Protein AF-A0A2V6RQJ4-F1 (afdb_monomer_lite)

pLDDT: mean 71.35, std 19.62, range [35.12, 98.25]

Secondary structure (DSSP, 8-state):
-HHHHHHHHHHHHHHHTSPPP---------------------PPP--------------PPP--PPPPP--PPPPPPPPPPPPPPPP----EEE-SSEEEEEE--SSSS--EEEEEEPPPPPPPPPPPPPP-

Sequence (132 aa):
MKKALAILGLLAILTALVPMAAEAGGRHHGFHRGGRVFVGVGVGVPCCGFYPWPYYYPYYYPSYYPAPAVVYSSPAPAPTYTQPQAPQVEREVVFAEGRYILQGDGVSTPYKWVWVPNPPAPPSGPPPSAPR

Structure (mmCIF, N/CA/C/O backbone):
data_AF-A0A2V6RQJ4-F1
#
_entry.id   AF-A0A2V6RQJ4-F1
#
loop_
_atom_site.group_PDB
_atom_site.id
_atom_site.type_symbol
_atom_site.label_atom_id
_atom_site.label_alt_id
_atom_site.label_comp_id
_atom_site.label_asym_id
_atom_site.label_entity_id
_atom_site.label_seq_id
_atom_site.pdbx_PDB_ins_code
_atom_site.Cartn_x
_atom_site.Cartn_y
_atom_site.Cartn_z
_atom_site.occupancy
_atom_site.B_iso_or_equiv
_atom_site.auth_seq_id
_atom_site.auth_comp_id
_atom_site.auth_asym_id
_atom_site.auth_atom_id
_atom_site.pdbx_PDB_model_num
ATOM 1 N N . MET A 1 1 ? 8.876 48.675 -6.531 1.00 59.03 1 MET A N 1
ATOM 2 C CA . MET A 1 1 ? 10.161 48.379 -7.214 1.00 59.03 1 MET A CA 1
ATOM 3 C C . MET A 1 1 ? 10.550 46.898 -7.147 1.00 59.03 1 MET A C 1
ATOM 5 O O . MET A 1 1 ? 10.686 46.292 -8.196 1.00 59.03 1 MET A O 1
ATOM 9 N N . LYS A 1 2 ? 10.633 46.266 -5.963 1.00 50.31 2 LYS A N 1
ATOM 10 C CA . LYS A 1 2 ? 11.025 44.839 -5.821 1.00 50.31 2 LYS A CA 1
ATOM 11 C C . LYS A 1 2 ? 10.140 43.843 -6.599 1.00 50.31 2 LYS A C 1
ATOM 13 O O . LYS A 1 2 ? 10.656 42.918 -7.210 1.00 50.31 2 LYS A O 1
ATOM 18 N N . LYS A 1 3 ? 8.821 44.075 -6.646 1.00 51.72 3 LYS A N 1
ATOM 19 C CA . LYS A 1 3 ? 7.872 43.228 -7.398 1.00 51.72 3 LYS A CA 1
ATOM 20 C C . LYS A 1 3 ? 8.051 43.319 -8.921 1.00 51.72 3 LYS A C 1
ATOM 22 O O . LYS A 1 3 ? 7.897 42.318 -9.603 1.00 51.72 3 LYS A O 1
ATOM 27 N N . ALA A 1 4 ? 8.425 44.490 -9.440 1.00 72.50 4 ALA A N 1
ATOM 28 C CA . ALA A 1 4 ? 8.670 44.679 -10.872 1.00 72.50 4 ALA A CA 1
ATOM 29 C C . ALA A 1 4 ? 9.952 43.960 -11.323 1.00 72.50 4 ALA A C 1
ATOM 31 O O . ALA A 1 4 ? 9.968 43.328 -12.372 1.00 72.50 4 ALA A O 1
ATOM 32 N N . LEU A 1 5 ? 10.995 43.984 -10.485 1.00 73.06 5 LEU A N 1
ATOM 33 C CA . LEU A 1 5 ? 12.236 43.247 -10.735 1.00 73.06 5 LEU A CA 1
ATOM 34 C C . LEU A 1 5 ? 12.024 41.727 -10.699 1.00 73.06 5 LEU A C 1
ATOM 36 O O . LEU A 1 5 ? 12.587 41.018 -11.525 1.00 73.06 5 LEU A O 1
ATOM 40 N N . ALA A 1 6 ? 11.171 41.233 -9.796 1.00 75.06 6 ALA A N 1
ATOM 41 C CA . ALA A 1 6 ? 10.821 39.814 -9.744 1.00 75.06 6 ALA A CA 1
ATOM 42 C C . ALA A 1 6 ? 10.069 39.351 -11.005 1.00 75.06 6 ALA A C 1
ATOM 44 O O . ALA A 1 6 ? 10.360 38.284 -11.536 1.00 75.06 6 ALA A O 1
ATOM 45 N N . ILE A 1 7 ? 9.145 40.171 -11.516 1.00 79.81 7 ILE A N 1
ATOM 46 C CA . ILE A 1 7 ? 8.389 39.866 -12.740 1.00 79.81 7 ILE A CA 1
ATOM 47 C C . ILE A 1 7 ? 9.307 39.873 -13.969 1.00 79.81 7 ILE A C 1
ATOM 49 O O . ILE A 1 7 ? 9.228 38.967 -14.795 1.00 79.81 7 ILE A O 1
ATOM 53 N N . LEU A 1 8 ? 10.215 40.848 -14.070 1.00 77.38 8 LEU A N 1
ATOM 54 C CA . LEU A 1 8 ? 11.191 40.900 -15.161 1.00 77.38 8 LEU A CA 1
ATOM 55 C C . LEU A 1 8 ? 12.166 39.717 -15.121 1.00 77.38 8 LEU A C 1
ATOM 57 O O . LEU A 1 8 ? 12.455 39.134 -16.163 1.00 77.38 8 LEU A O 1
ATOM 61 N N . GLY A 1 9 ? 12.619 39.319 -13.929 1.00 78.31 9 GLY A N 1
ATOM 62 C CA . GLY A 1 9 ? 13.454 38.128 -13.764 1.00 78.31 9 GLY A CA 1
ATOM 63 C C . GLY A 1 9 ? 12.735 36.848 -14.191 1.00 78.31 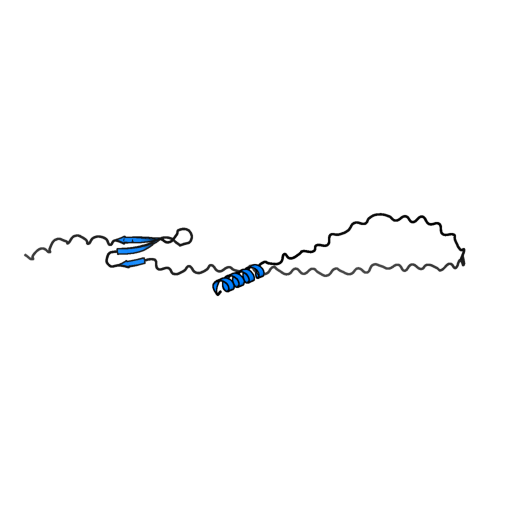9 GLY A C 1
ATOM 64 O O . GLY A 1 9 ? 13.310 36.024 -14.897 1.00 78.31 9 GLY A O 1
ATOM 65 N N . LEU A 1 10 ? 11.456 36.705 -13.831 1.00 78.44 10 LEU A N 1
ATOM 66 C CA . LEU A 1 10 ? 10.650 35.544 -14.210 1.00 78.44 10 LEU A CA 1
ATOM 67 C C . LEU A 1 10 ? 10.432 35.464 -15.731 1.00 78.44 10 LEU A C 1
ATOM 69 O O . LEU A 1 10 ? 10.552 34.388 -16.313 1.00 78.44 10 LEU A O 1
ATOM 73 N N . LEU A 1 11 ? 10.155 36.600 -16.379 1.00 76.25 11 LEU A N 1
ATOM 74 C CA . LEU A 1 11 ? 9.983 36.671 -17.833 1.00 76.25 11 LEU A CA 1
ATOM 75 C C . LEU A 1 11 ? 11.270 36.311 -18.582 1.00 76.25 11 LEU A C 1
ATOM 77 O O . LEU A 1 11 ? 11.208 35.549 -19.543 1.00 76.25 11 LEU A O 1
ATOM 81 N N . ALA A 1 12 ? 12.427 36.786 -18.112 1.00 74.38 12 ALA A N 1
ATOM 82 C CA . ALA A 1 12 ? 13.719 36.463 -18.717 1.00 74.38 12 ALA A CA 1
ATOM 83 C C . ALA A 1 12 ? 14.038 34.959 -18.645 1.00 74.38 12 ALA A C 1
ATOM 85 O O . ALA A 1 12 ? 14.509 34.373 -19.622 1.00 74.38 12 ALA A O 1
ATOM 86 N N . ILE A 1 13 ? 13.729 34.322 -17.510 1.00 76.00 13 ILE A N 1
ATOM 87 C CA . ILE A 1 13 ? 13.915 32.877 -17.327 1.00 76.00 13 ILE A CA 1
ATOM 88 C C . ILE A 1 13 ? 12.984 32.102 -18.268 1.00 76.00 13 ILE A C 1
ATOM 90 O O . ILE A 1 13 ? 13.438 31.202 -18.967 1.00 76.00 13 ILE A O 1
ATOM 94 N N . LEU A 1 14 ? 11.709 32.489 -18.361 1.00 68.50 14 LEU A N 1
ATOM 95 C CA . LEU A 1 14 ? 10.742 31.824 -19.240 1.00 68.50 14 LEU A CA 1
ATOM 96 C C . LEU A 1 14 ? 11.121 31.909 -20.726 1.00 68.50 14 LEU A C 1
ATOM 98 O O . LEU A 1 14 ? 10.939 30.933 -21.449 1.00 68.50 14 LEU A O 1
ATOM 102 N N . THR A 1 15 ? 11.704 33.021 -21.183 1.00 68.38 15 THR A N 1
ATOM 103 C CA . THR A 1 15 ? 12.192 33.133 -22.569 1.00 68.38 15 THR A CA 1
ATOM 104 C C . THR A 1 15 ? 13.441 32.297 -22.850 1.00 68.38 15 THR A C 1
ATOM 106 O O . THR A 1 15 ? 13.614 31.836 -23.974 1.00 68.38 15 THR A O 1
ATOM 109 N N . ALA A 1 16 ? 14.295 32.057 -21.851 1.00 64.31 16 ALA A N 1
ATOM 110 C CA . ALA A 1 16 ? 15.515 31.263 -22.018 1.00 64.31 16 ALA A CA 1
ATOM 111 C C . ALA A 1 16 ? 15.261 29.742 -22.063 1.00 64.31 16 ALA A C 1
ATOM 113 O O . ALA A 1 16 ? 16.147 28.984 -22.448 1.00 64.31 16 ALA A O 1
ATOM 114 N N . LEU A 1 17 ? 14.061 29.294 -21.676 1.00 61.75 17 LEU A N 1
ATOM 115 C CA . LEU A 1 17 ? 13.671 27.880 -21.625 1.00 61.75 17 LEU A CA 1
ATOM 116 C C . LEU A 1 17 ? 12.938 27.383 -22.883 1.00 61.75 17 LEU A C 1
ATOM 118 O O . LEU A 1 17 ? 12.510 26.231 -22.914 1.00 61.75 17 LEU A O 1
ATOM 122 N N . VAL A 1 18 ? 12.802 28.208 -23.928 1.00 66.25 18 VAL A N 1
ATOM 123 C CA . VAL A 1 18 ? 12.216 27.771 -25.204 1.00 66.25 18 VAL A CA 1
ATOM 124 C C . VAL A 1 18 ? 13.290 27.030 -26.017 1.00 66.25 18 VAL A C 1
ATOM 126 O O . VAL A 1 18 ? 14.269 27.658 -26.425 1.00 66.25 18 VAL A O 1
ATOM 129 N N . PRO A 1 19 ? 13.157 25.713 -26.268 1.00 55.94 19 PRO A N 1
ATOM 130 C CA . PRO A 1 19 ? 14.107 24.995 -27.106 1.00 55.94 19 PRO A CA 1
ATOM 131 C C . PRO A 1 19 ? 14.044 25.540 -28.536 1.00 55.94 19 PRO A C 1
ATOM 133 O O . PRO A 1 19 ? 12.973 25.611 -29.139 1.00 55.94 19 PRO A O 1
ATOM 136 N N . MET A 1 20 ? 15.200 25.925 -29.077 1.00 52.34 20 MET A N 1
ATOM 137 C CA . MET A 1 20 ? 15.337 26.271 -30.491 1.00 52.34 20 MET A CA 1
ATOM 138 C C . MET A 1 20 ? 14.944 25.051 -31.325 1.00 52.34 20 MET A C 1
ATOM 140 O O . MET A 1 20 ? 15.466 23.955 -31.109 1.00 52.34 20 MET A O 1
ATOM 144 N N . ALA A 1 21 ? 14.009 25.232 -32.258 1.00 53.44 21 ALA A N 1
ATOM 145 C CA . ALA A 1 21 ? 13.667 24.197 -33.220 1.00 53.44 21 ALA A CA 1
ATOM 146 C C . ALA A 1 21 ? 14.938 23.828 -33.999 1.00 53.44 21 ALA A C 1
ATOM 148 O O . ALA A 1 21 ? 15.530 24.670 -34.670 1.00 53.44 21 ALA A O 1
ATOM 149 N N . ALA A 1 22 ? 15.389 22.582 -33.871 1.00 54.16 22 ALA A N 1
ATOM 150 C CA . ALA A 1 22 ? 16.496 22.084 -34.666 1.00 54.16 22 ALA A CA 1
ATOM 151 C C . ALA A 1 22 ? 16.026 21.956 -36.122 1.00 54.16 22 ALA A C 1
ATOM 153 O O . ALA A 1 22 ? 15.206 21.098 -36.451 1.00 54.16 22 ALA A O 1
ATOM 154 N N . GLU A 1 23 ? 16.532 22.821 -36.996 1.00 51.19 23 GLU A N 1
ATOM 155 C CA . GLU A 1 23 ? 16.334 22.726 -38.438 1.00 51.19 23 GLU A CA 1
ATOM 156 C C . GLU A 1 23 ? 17.089 21.503 -38.968 1.00 51.19 23 GLU A C 1
ATOM 158 O O . GLU A 1 23 ? 18.297 21.522 -39.208 1.00 51.19 23 GLU A O 1
ATOM 163 N N . ALA A 1 24 ? 16.360 20.404 -39.154 1.00 45.59 24 ALA A N 1
ATOM 164 C CA . ALA A 1 24 ? 16.823 19.265 -39.929 1.00 45.59 24 ALA A CA 1
ATOM 165 C C . ALA A 1 24 ? 16.875 19.669 -41.413 1.00 45.59 24 ALA A C 1
ATOM 167 O O . ALA A 1 24 ? 15.935 19.455 -42.177 1.00 45.59 24 ALA A O 1
ATOM 168 N N . GLY A 1 25 ? 17.976 20.302 -41.819 1.00 44.84 25 GLY A N 1
ATOM 169 C CA . GLY A 1 25 ? 18.274 20.638 -43.209 1.00 44.84 25 GLY A CA 1
ATOM 170 C C . GLY A 1 25 ? 18.522 19.389 -44.057 1.00 44.84 25 GLY A C 1
ATOM 171 O O . GLY A 1 25 ? 19.666 19.031 -44.332 1.00 44.84 25 GLY A O 1
ATOM 172 N N . GLY A 1 26 ? 17.452 18.722 -44.487 1.00 39.94 26 GLY A N 1
ATOM 173 C CA . GLY A 1 26 ? 17.495 17.663 -45.491 1.00 39.94 26 GLY A CA 1
ATOM 174 C C . GLY A 1 26 ? 17.635 18.248 -46.899 1.00 39.94 26 GLY A C 1
ATOM 175 O O . GLY A 1 26 ? 16.684 18.794 -47.453 1.00 39.94 26 GLY A O 1
ATOM 176 N N . ARG A 1 27 ? 18.823 18.133 -47.506 1.00 44.62 27 ARG A N 1
ATOM 177 C CA . ARG A 1 27 ? 19.036 18.399 -48.941 1.00 44.62 27 ARG A CA 1
ATOM 178 C C . ARG A 1 27 ? 18.319 17.328 -49.769 1.00 44.62 27 ARG A C 1
ATOM 180 O O . ARG A 1 27 ? 18.713 16.166 -49.744 1.00 44.62 27 ARG A O 1
ATOM 187 N N . HIS A 1 28 ? 17.301 17.725 -50.529 1.00 45.12 28 HIS A N 1
ATOM 188 C CA . HIS A 1 28 ? 16.610 16.848 -51.474 1.00 45.12 28 HIS A CA 1
ATOM 189 C C . HIS A 1 28 ? 17.405 16.689 -52.782 1.00 45.12 28 HIS A C 1
ATOM 191 O O . HIS A 1 28 ? 17.914 17.653 -53.354 1.00 45.12 28 HIS A O 1
ATOM 197 N N . HIS A 1 29 ? 17.518 15.441 -53.237 1.00 45.81 29 HIS A N 1
ATOM 198 C CA . HIS A 1 29 ? 18.217 15.021 -54.446 1.00 45.81 29 HIS A CA 1
ATOM 199 C C . HIS A 1 29 ? 17.510 15.431 -55.752 1.00 45.81 29 HIS A C 1
ATOM 201 O O . HIS A 1 29 ? 16.311 15.233 -55.905 1.00 45.81 29 HIS A O 1
ATOM 207 N N . GLY A 1 30 ? 18.322 15.869 -56.723 1.00 45.38 30 GLY A N 1
ATOM 208 C CA . GLY A 1 30 ? 18.393 15.296 -58.074 1.00 45.38 30 GLY A CA 1
ATOM 209 C C . GLY A 1 30 ? 17.223 15.508 -59.036 1.00 45.38 30 GLY A C 1
ATOM 210 O O . GLY A 1 30 ? 16.311 14.691 -59.082 1.00 45.38 30 GLY A O 1
ATOM 211 N N . PHE A 1 31 ? 17.359 16.472 -59.955 1.00 37.97 31 PHE A N 1
ATOM 212 C CA . PHE A 1 31 ? 16.706 16.374 -61.264 1.00 37.97 31 PHE A CA 1
ATOM 213 C C . PHE A 1 31 ? 17.383 17.236 -62.336 1.00 37.97 31 PHE A C 1
ATOM 215 O O . PHE A 1 31 ? 17.048 18.401 -62.468 1.00 37.97 31 PHE A O 1
ATOM 222 N N . HIS A 1 32 ? 18.268 16.660 -63.159 1.00 42.03 32 HIS A N 1
ATOM 223 C CA . HIS A 1 32 ? 18.528 17.175 -64.513 1.00 42.03 32 HIS A CA 1
ATOM 224 C C . HIS A 1 32 ? 18.859 16.010 -65.464 1.00 42.03 32 HIS A C 1
ATOM 226 O O . HIS A 1 32 ? 20.019 15.706 -65.727 1.00 42.03 32 HIS A O 1
ATOM 232 N N . ARG A 1 33 ? 17.826 15.349 -66.003 1.00 45.22 33 ARG A N 1
ATOM 233 C CA . ARG A 1 33 ? 17.914 14.687 -67.315 1.00 45.22 33 ARG A CA 1
ATOM 234 C C . ARG A 1 33 ? 17.343 15.658 -68.343 1.00 45.22 33 ARG A C 1
ATOM 236 O O . ARG A 1 33 ? 16.149 15.926 -68.329 1.00 45.22 33 ARG A O 1
ATOM 243 N N . GLY A 1 34 ? 18.191 16.189 -69.214 1.00 36.94 34 GLY A N 1
ATOM 244 C CA . GLY A 1 34 ? 17.779 17.064 -70.310 1.00 36.94 34 GLY A CA 1
ATOM 245 C C . GLY A 1 34 ? 18.951 17.284 -71.253 1.00 36.94 34 GLY A C 1
ATOM 246 O O . GLY A 1 34 ? 19.885 18.008 -70.919 1.00 36.94 34 GLY A O 1
ATOM 247 N N . GLY A 1 35 ? 18.933 16.571 -72.379 1.00 45.62 35 GLY A N 1
ATOM 248 C CA . GLY A 1 35 ? 20.017 16.518 -73.352 1.00 45.62 35 GLY A CA 1
ATOM 249 C C . GLY A 1 35 ? 20.374 17.885 -73.928 1.00 45.62 35 GLY A C 1
ATOM 250 O O . GLY A 1 35 ? 19.507 18.694 -74.248 1.00 45.62 35 GLY A O 1
ATOM 251 N N . ARG A 1 36 ? 21.675 18.116 -74.096 1.00 41.72 36 ARG A N 1
ATOM 252 C CA . ARG A 1 36 ? 22.195 19.207 -74.916 1.00 41.72 36 ARG A CA 1
ATOM 253 C C . ARG A 1 36 ? 22.706 18.598 -76.215 1.00 41.72 36 ARG A C 1
ATOM 255 O O . ARG A 1 36 ? 23.760 17.973 -76.227 1.00 41.72 36 ARG A O 1
ATOM 262 N N . VAL A 1 37 ? 21.942 18.756 -77.292 1.00 41.72 37 VAL A N 1
ATOM 263 C CA . VAL A 1 37 ? 22.452 18.589 -78.655 1.00 41.72 37 VAL A CA 1
ATOM 264 C C . VAL A 1 37 ? 23.069 19.930 -79.036 1.00 41.72 37 VAL A C 1
ATOM 266 O O . VAL A 1 37 ? 22.353 20.919 -79.167 1.00 41.72 37 VAL A O 1
ATOM 269 N N . PHE A 1 38 ? 24.391 19.985 -79.175 1.00 35.88 38 PHE A N 1
ATOM 270 C CA . PHE A 1 38 ? 25.056 21.114 -79.820 1.00 35.88 38 PHE A CA 1
ATOM 271 C C . PHE A 1 38 ? 25.246 20.763 -81.297 1.00 35.88 38 PHE A C 1
ATOM 273 O O . PHE A 1 38 ? 26.109 19.961 -81.646 1.00 35.88 38 PHE A O 1
ATOM 280 N N . VAL A 1 39 ? 24.412 21.344 -82.162 1.00 39.59 39 VAL A N 1
ATOM 281 C CA . VAL A 1 39 ? 24.658 21.410 -83.608 1.00 39.59 39 VAL A CA 1
ATOM 282 C C . VAL A 1 39 ? 25.545 22.630 -83.836 1.00 39.59 39 VAL A C 1
ATOM 284 O O . VAL A 1 39 ? 25.100 23.762 -83.668 1.00 39.59 39 VAL A O 1
ATOM 287 N N . GLY A 1 40 ? 26.812 22.400 -84.165 1.00 37.84 40 GLY A N 1
ATOM 288 C CA . GLY A 1 40 ? 27.782 23.452 -84.450 1.00 37.84 40 GLY A CA 1
ATOM 289 C C . GLY A 1 40 ? 28.823 22.942 -85.433 1.00 37.84 40 GLY A C 1
ATOM 290 O O . GLY A 1 40 ? 29.721 22.195 -85.062 1.00 37.84 40 GLY A O 1
ATOM 291 N N . VAL A 1 41 ? 28.645 23.318 -86.698 1.00 41.44 41 VAL A N 1
ATOM 292 C CA . VAL A 1 41 ? 29.516 23.011 -87.838 1.00 41.44 41 VAL A CA 1
ATOM 293 C C . VAL A 1 41 ? 30.856 23.730 -87.652 1.00 41.44 41 VAL A C 1
ATOM 295 O O . VAL A 1 41 ? 30.919 24.953 -87.733 1.00 41.44 41 VAL A O 1
ATOM 298 N N . GLY A 1 42 ? 31.922 22.971 -87.396 1.00 37.47 42 GLY A N 1
ATOM 299 C CA . GLY A 1 42 ? 33.302 23.456 -87.368 1.00 37.47 42 GLY A CA 1
ATOM 300 C C . GLY A 1 42 ? 34.075 22.917 -88.568 1.00 37.47 42 GLY A C 1
ATOM 301 O O . GLY A 1 42 ? 34.303 21.715 -88.670 1.00 37.47 42 GLY A O 1
ATOM 302 N N . VAL A 1 43 ? 34.429 23.815 -89.486 1.00 41.06 43 VAL A N 1
ATOM 303 C CA . VAL A 1 43 ? 35.169 23.568 -90.732 1.00 41.06 43 VAL A CA 1
ATOM 304 C C . VAL A 1 43 ? 36.545 22.956 -90.439 1.00 41.06 43 VAL A C 1
ATOM 306 O O . VAL A 1 43 ? 37.292 23.453 -89.600 1.00 41.06 43 VAL A O 1
ATOM 309 N N . GLY A 1 44 ? 36.856 21.857 -91.132 1.00 35.12 44 GLY A N 1
ATOM 310 C CA . GLY A 1 44 ? 38.052 21.046 -90.924 1.00 35.12 44 GLY A CA 1
ATOM 311 C C . GLY A 1 44 ? 39.341 21.687 -91.441 1.00 35.12 44 GLY A C 1
ATOM 312 O O . GLY A 1 44 ? 39.417 22.139 -92.580 1.00 35.12 44 GLY A O 1
ATOM 313 N N . VAL A 1 45 ? 40.380 21.651 -90.609 1.00 42.62 45 VAL A N 1
ATOM 314 C CA . VAL A 1 45 ? 41.777 21.802 -91.032 1.00 42.62 45 VAL A CA 1
ATOM 315 C C . VAL A 1 45 ? 42.322 20.392 -91.294 1.00 42.62 45 VAL A C 1
ATOM 317 O O . VAL A 1 45 ? 42.283 19.572 -90.373 1.00 42.62 45 VAL A O 1
ATOM 320 N N . PRO A 1 46 ? 42.821 20.055 -92.500 1.00 45.16 46 PRO A N 1
ATOM 321 C CA . PRO A 1 46 ? 43.346 18.725 -92.772 1.00 45.16 46 PRO A CA 1
ATOM 322 C C . PRO A 1 46 ? 44.788 18.648 -92.260 1.00 45.16 46 PRO A C 1
ATOM 324 O O . PRO A 1 46 ? 45.744 18.861 -92.998 1.00 45.16 46 PRO A O 1
ATOM 327 N N . CYS A 1 47 ? 44.964 18.338 -90.976 1.00 43.31 47 CYS A N 1
ATOM 328 C CA . CYS A 1 47 ? 46.270 18.054 -90.370 1.00 43.31 47 CYS A CA 1
ATOM 329 C C . CYS A 1 47 ? 46.732 16.600 -90.609 1.00 43.31 47 CYS A C 1
ATOM 331 O O . CYS A 1 47 ? 47.407 16.011 -89.767 1.00 43.31 47 CYS A O 1
ATOM 333 N N . CYS A 1 48 ? 46.359 16.004 -91.747 1.00 42.34 48 CYS A N 1
ATOM 334 C CA . CYS A 1 48 ? 46.462 14.572 -92.038 1.00 42.34 48 CYS A CA 1
ATOM 335 C C . CYS A 1 48 ? 47.908 14.098 -92.297 1.00 42.34 48 CYS A C 1
ATOM 337 O O . CYS A 1 48 ? 48.242 13.653 -93.392 1.00 42.34 48 CYS A O 1
ATOM 339 N N . GLY A 1 49 ? 48.764 14.140 -91.278 1.00 46.62 49 GLY A N 1
ATOM 340 C CA . GLY A 1 49 ? 49.894 13.227 -91.160 1.00 46.62 49 GLY A CA 1
ATOM 341 C C . GLY A 1 49 ? 49.366 11.873 -90.700 1.00 46.62 49 GLY A C 1
ATOM 342 O O . GLY A 1 49 ? 49.190 11.646 -89.506 1.00 46.62 49 GLY A O 1
ATOM 343 N N . PHE A 1 50 ? 49.051 10.983 -91.641 1.00 43.41 50 PHE A N 1
ATOM 344 C CA . PHE A 1 50 ? 48.635 9.617 -91.328 1.00 43.41 50 PHE A CA 1
ATOM 345 C C . PHE A 1 50 ? 49.857 8.806 -90.872 1.00 43.41 50 PHE A C 1
ATOM 347 O O . PHE A 1 50 ? 50.537 8.174 -91.675 1.00 43.41 50 PHE A O 1
ATOM 354 N N . TYR A 1 51 ? 50.156 8.858 -89.575 1.00 48.16 51 TYR A N 1
ATOM 355 C CA . TYR A 1 51 ? 51.052 7.912 -88.914 1.00 48.16 51 TYR A CA 1
ATOM 356 C C . TYR A 1 51 ? 50.190 6.834 -88.246 1.00 48.16 51 TYR A C 1
ATOM 358 O O . TYR A 1 51 ? 49.507 7.143 -87.264 1.00 48.16 51 TYR A O 1
ATOM 366 N N . PRO A 1 52 ? 50.176 5.581 -88.736 1.00 48.72 52 PRO A N 1
ATOM 367 C CA . PRO A 1 52 ? 49.469 4.509 -88.056 1.00 48.72 52 PRO A CA 1
ATOM 368 C C . PRO A 1 52 ? 50.260 4.123 -86.803 1.00 48.72 52 PRO A C 1
ATOM 370 O O . PRO A 1 52 ? 51.204 3.338 -86.856 1.00 48.72 52 PRO A O 1
ATOM 373 N N . TRP A 1 53 ? 49.888 4.698 -85.661 1.00 52.66 53 TRP A N 1
ATOM 374 C CA . TRP A 1 53 ? 50.323 4.191 -84.365 1.00 52.66 53 TRP A CA 1
ATOM 375 C C . TRP A 1 53 ? 49.578 2.879 -84.091 1.00 52.66 53 TRP A C 1
ATOM 377 O O . TRP A 1 53 ? 48.343 2.891 -84.073 1.00 52.66 53 TRP A O 1
ATOM 387 N N . PRO A 1 54 ? 50.270 1.743 -83.891 1.00 55.50 54 PRO A N 1
ATOM 388 C CA . PRO A 1 54 ? 49.608 0.509 -83.501 1.00 55.50 54 PRO A CA 1
ATOM 389 C C . PRO A 1 54 ? 49.004 0.710 -82.110 1.00 55.50 54 PRO A C 1
ATOM 391 O O . PRO A 1 54 ? 49.713 0.844 -81.113 1.00 55.50 54 PRO A O 1
ATOM 394 N N . TYR A 1 55 ? 47.677 0.774 -82.055 1.00 52.75 55 TYR A N 1
ATOM 395 C CA . TYR A 1 55 ? 46.940 0.927 -80.810 1.00 52.75 55 TYR A CA 1
ATOM 396 C C . TYR A 1 55 ? 46.944 -0.419 -80.078 1.00 52.75 55 TYR A C 1
ATOM 398 O O . TYR A 1 55 ? 46.089 -1.276 -80.299 1.00 52.75 55 TYR A O 1
ATOM 406 N N . TYR A 1 56 ? 47.961 -0.639 -79.249 1.00 52.28 56 TYR A N 1
ATOM 407 C CA . TYR A 1 56 ? 48.009 -1.791 -78.359 1.00 52.28 56 TYR A CA 1
ATOM 408 C C . TYR A 1 56 ? 47.024 -1.543 -77.216 1.00 52.28 56 TYR A C 1
ATOM 410 O O . TYR A 1 56 ? 47.273 -0.699 -76.357 1.00 52.28 56 TYR A O 1
ATOM 418 N N . TYR A 1 57 ? 45.888 -2.240 -77.217 1.00 54.38 57 TYR A N 1
ATOM 419 C CA . TYR A 1 57 ? 44.965 -2.226 -76.084 1.00 54.38 57 TYR A CA 1
ATOM 420 C C . TYR A 1 57 ? 45.475 -3.202 -75.016 1.00 54.38 57 TYR A C 1
ATOM 422 O O . TYR A 1 57 ? 45.431 -4.414 -75.242 1.00 54.38 57 TYR A O 1
ATOM 430 N N . PRO A 1 58 ? 45.950 -2.729 -73.850 1.00 61.56 58 PRO A N 1
ATOM 431 C CA . PRO A 1 58 ? 46.248 -3.620 -72.742 1.00 61.56 58 PRO A CA 1
ATOM 432 C C . PRO A 1 58 ? 44.940 -4.236 -72.239 1.00 61.56 58 PRO A C 1
ATOM 434 O O . PRO A 1 58 ? 44.050 -3.545 -71.740 1.00 61.56 58 PRO A O 1
ATOM 437 N N . TYR A 1 59 ? 44.815 -5.552 -72.391 1.00 59.53 59 TYR A N 1
ATOM 438 C CA . TYR A 1 59 ? 43.701 -6.304 -71.836 1.00 59.53 59 TYR A CA 1
ATOM 439 C C . TYR A 1 59 ? 43.922 -6.466 -70.328 1.00 59.53 59 TYR A C 1
ATOM 441 O O . TYR A 1 59 ? 44.710 -7.302 -69.885 1.00 59.53 59 TYR A O 1
ATOM 449 N N . TYR A 1 60 ? 43.265 -5.621 -69.534 1.00 65.12 60 TYR A N 1
ATOM 450 C CA . TYR A 1 60 ? 43.295 -5.720 -68.079 1.00 65.12 60 TYR A CA 1
ATOM 451 C C . TYR A 1 60 ? 42.344 -6.823 -67.618 1.00 65.12 60 TYR A C 1
ATOM 453 O O . TYR A 1 60 ? 41.129 -6.727 -67.792 1.00 65.12 60 TYR A O 1
ATOM 461 N N . TYR A 1 61 ? 42.898 -7.863 -66.998 1.00 69.75 61 TYR A N 1
ATOM 462 C CA . TYR A 1 61 ? 42.094 -8.842 -66.279 1.00 69.75 61 TYR A CA 1
ATOM 463 C C . TYR A 1 61 ? 41.563 -8.222 -64.980 1.00 69.75 61 TYR A C 1
ATOM 465 O O . TYR A 1 61 ? 42.330 -7.578 -64.255 1.00 69.75 61 TYR A O 1
ATOM 473 N N . PRO A 1 62 ? 40.274 -8.408 -64.650 1.00 71.38 62 PRO A N 1
ATOM 474 C CA . PRO A 1 62 ? 39.739 -7.944 -63.383 1.00 71.38 62 PRO A CA 1
ATOM 475 C C . PRO A 1 62 ? 40.367 -8.751 -62.242 1.00 71.38 62 PRO A C 1
ATOM 477 O O . PRO A 1 62 ? 40.223 -9.970 -62.168 1.00 71.38 62 PRO A O 1
ATOM 480 N N . SER A 1 63 ? 41.074 -8.060 -61.348 1.00 71.38 63 SER A N 1
ATOM 481 C CA . SER A 1 63 ? 41.559 -8.649 -60.101 1.00 71.38 63 SER A CA 1
ATOM 482 C C . SER A 1 63 ? 40.372 -8.843 -59.161 1.00 71.38 63 SER A C 1
ATOM 484 O O . SER A 1 63 ? 39.727 -7.872 -58.758 1.00 71.38 63 SER A O 1
ATOM 486 N N . TYR A 1 64 ? 40.046 -10.097 -58.852 1.00 65.88 64 TYR A N 1
ATOM 487 C CA . TYR A 1 64 ? 38.949 -10.424 -57.949 1.00 65.88 64 TYR A CA 1
ATOM 488 C C . TYR A 1 64 ? 39.447 -10.386 -56.504 1.00 65.88 64 TYR A C 1
ATOM 490 O O . TYR A 1 64 ? 40.158 -11.286 -56.056 1.00 65.88 64 TYR A O 1
ATOM 498 N N . TYR A 1 65 ? 39.074 -9.339 -55.772 1.00 77.25 65 TYR A N 1
ATOM 499 C CA . TYR A 1 65 ? 39.312 -9.268 -54.334 1.00 77.25 65 TYR A CA 1
ATOM 500 C C . TYR A 1 65 ? 38.141 -9.922 -53.591 1.00 77.25 65 TYR A C 1
ATOM 502 O O . TYR A 1 65 ? 36.988 -9.572 -53.859 1.00 77.25 65 TYR A O 1
ATOM 510 N N . PRO A 1 66 ? 38.393 -10.854 -52.656 1.00 80.88 66 PRO A N 1
ATOM 511 C CA . PRO A 1 66 ? 37.331 -11.395 -51.824 1.00 80.88 66 PRO A CA 1
ATOM 512 C C . PRO A 1 66 ? 36.763 -10.292 -50.926 1.00 80.88 66 PRO A C 1
ATOM 514 O O . PRO A 1 66 ? 37.507 -9.502 -50.340 1.00 80.88 66 PRO A O 1
ATOM 517 N N . ALA A 1 67 ? 35.436 -10.243 -50.813 1.00 83.00 67 ALA A N 1
ATOM 518 C CA . ALA A 1 67 ? 34.779 -9.365 -49.856 1.00 83.00 67 ALA A CA 1
ATOM 519 C C . ALA A 1 67 ? 35.176 -9.772 -48.422 1.00 83.00 67 ALA A C 1
ATOM 521 O O . ALA A 1 67 ? 35.283 -10.971 -48.141 1.00 83.00 67 ALA A O 1
ATOM 522 N N . PRO A 1 68 ? 35.401 -8.811 -47.508 1.00 83.31 68 PRO A N 1
ATOM 523 C CA . PRO A 1 68 ? 35.720 -9.130 -46.124 1.00 83.31 68 PRO A CA 1
ATOM 524 C C . PRO A 1 68 ? 34.553 -9.873 -45.467 1.00 83.31 68 PRO A C 1
ATOM 526 O O . PRO A 1 68 ? 33.384 -9.595 -45.742 1.00 83.31 68 PRO A O 1
ATOM 529 N N . ALA A 1 69 ? 34.871 -10.815 -44.580 1.00 82.94 69 ALA A N 1
ATOM 530 C CA . ALA A 1 69 ? 33.861 -11.532 -43.817 1.00 82.94 69 ALA A CA 1
ATOM 531 C C . ALA A 1 69 ? 33.090 -10.557 -42.913 1.00 82.94 69 ALA A C 1
ATOM 533 O O . ALA A 1 69 ? 33.685 -9.797 -42.146 1.00 82.94 69 ALA A O 1
ATOM 534 N N . VAL A 1 70 ? 31.761 -10.590 -42.995 1.00 79.88 70 VAL A N 1
ATOM 535 C CA . VAL A 1 70 ? 30.892 -9.824 -42.098 1.00 79.88 70 VAL A CA 1
ATOM 536 C C . VAL A 1 70 ? 30.827 -10.560 -40.764 1.00 79.88 70 VAL A C 1
ATOM 538 O O . VAL A 1 70 ? 30.277 -11.656 -40.679 1.00 79.88 70 VAL A O 1
ATOM 541 N N . VAL A 1 71 ? 31.404 -9.964 -39.723 1.00 82.81 71 VAL A N 1
ATOM 542 C CA . VAL A 1 71 ? 31.308 -10.473 -38.351 1.00 82.81 71 VAL A CA 1
ATOM 543 C C . VAL A 1 71 ? 30.157 -9.756 -37.658 1.00 82.81 71 VAL A C 1
ATOM 545 O O . VAL A 1 71 ? 30.221 -8.551 -37.423 1.00 82.81 71 VAL A O 1
ATOM 548 N N . TYR A 1 72 ? 29.101 -10.498 -37.330 1.00 79.94 72 TYR A N 1
ATOM 549 C CA . TYR A 1 72 ? 28.004 -9.994 -36.510 1.00 79.94 72 TYR A CA 1
ATOM 550 C C . TYR A 1 72 ? 28.362 -10.143 -35.033 1.00 79.94 72 TYR A C 1
ATOM 552 O O . TYR A 1 72 ? 28.701 -11.235 -34.576 1.00 79.94 72 TYR A O 1
ATOM 560 N N . SER A 1 73 ? 28.283 -9.050 -34.281 1.00 83.38 73 SER A N 1
ATOM 561 C CA . SER A 1 73 ? 28.338 -9.091 -32.823 1.00 83.38 73 SER A CA 1
ATOM 562 C C . SER A 1 73 ? 26.988 -9.532 -32.257 1.00 83.38 73 SER A C 1
ATOM 564 O O . SER A 1 73 ? 25.926 -9.153 -32.755 1.00 83.38 73 SER A O 1
ATOM 566 N N . SER A 1 74 ? 27.026 -10.340 -31.198 1.00 85.06 74 SER A N 1
ATOM 567 C CA . SER A 1 74 ? 25.819 -10.725 -30.468 1.00 85.06 74 SER A CA 1
ATOM 568 C C . SER A 1 74 ? 25.186 -9.507 -29.776 1.00 85.06 74 SER A C 1
ATOM 570 O O . SER A 1 74 ? 25.923 -8.648 -29.279 1.00 85.06 74 SER A O 1
ATOM 572 N N . PRO A 1 75 ? 23.843 -9.426 -29.698 1.00 83.00 75 PRO A N 1
ATOM 573 C CA . PRO A 1 75 ? 23.159 -8.366 -28.964 1.00 83.00 75 PRO A CA 1
ATOM 574 C C . PRO A 1 75 ? 23.564 -8.349 -27.486 1.00 83.00 75 PRO A C 1
ATOM 576 O O . PRO A 1 75 ? 23.743 -9.402 -26.870 1.00 83.00 75 PRO A O 1
ATOM 579 N N . ALA A 1 76 ? 23.679 -7.151 -26.910 1.00 86.44 76 ALA A N 1
ATOM 580 C CA . ALA A 1 76 ? 23.925 -6.992 -25.482 1.00 86.44 76 ALA A CA 1
ATOM 581 C C . ALA A 1 76 ? 22.753 -7.562 -24.648 1.00 86.44 76 ALA A C 1
ATOM 583 O O . ALA A 1 76 ? 21.609 -7.537 -25.114 1.00 86.44 76 ALA A O 1
ATOM 584 N N . PRO A 1 77 ? 23.005 -8.049 -23.417 1.00 84.75 77 PRO A N 1
ATOM 585 C CA . PRO A 1 77 ? 21.942 -8.485 -22.517 1.00 84.75 77 PRO A CA 1
ATOM 586 C C . PRO A 1 77 ? 20.961 -7.344 -22.229 1.00 84.75 77 PRO A C 1
ATOM 588 O O . PRO A 1 77 ? 21.371 -6.195 -22.047 1.00 84.75 77 PRO A O 1
ATOM 591 N N . ALA A 1 78 ? 19.668 -7.663 -22.162 1.00 86.06 78 ALA A N 1
ATOM 592 C CA . ALA A 1 78 ? 18.647 -6.696 -21.781 1.00 86.06 78 ALA A CA 1
ATOM 593 C C . ALA A 1 78 ? 18.863 -6.212 -20.332 1.00 86.06 78 ALA A C 1
ATOM 595 O O . ALA A 1 78 ? 19.302 -6.997 -19.486 1.00 86.06 78 ALA A O 1
ATOM 596 N N . PRO A 1 79 ? 18.547 -4.943 -20.021 1.00 83.75 79 PRO A N 1
ATOM 597 C CA . PRO A 1 79 ? 18.611 -4.452 -18.653 1.00 83.75 79 PRO A CA 1
ATOM 598 C C . PRO A 1 79 ? 17.599 -5.190 -17.769 1.00 83.75 79 PRO A C 1
ATOM 600 O O . PRO A 1 79 ? 16.425 -5.325 -18.116 1.00 83.7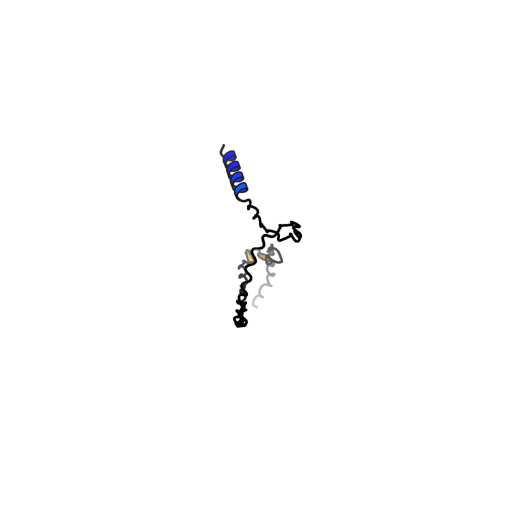5 79 PRO A O 1
ATOM 603 N N . THR A 1 80 ? 18.051 -5.636 -16.599 1.00 81.50 80 THR A N 1
ATOM 604 C CA . THR A 1 80 ? 17.171 -6.164 -15.553 1.00 81.50 80 THR A CA 1
ATOM 605 C C . THR A 1 80 ? 16.583 -4.997 -14.768 1.00 81.50 80 THR A C 1
ATOM 607 O O . THR A 1 80 ? 17.322 -4.229 -14.154 1.00 81.50 80 THR A O 1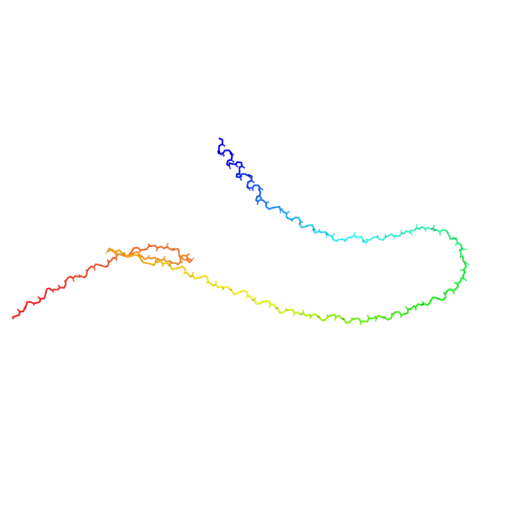
ATOM 610 N N . TYR A 1 81 ? 15.257 -4.868 -14.759 1.00 79.62 81 TYR A N 1
ATOM 611 C CA . TYR A 1 81 ? 14.562 -3.908 -13.904 1.00 79.62 81 TYR A CA 1
ATOM 612 C C . TYR A 1 81 ? 14.264 -4.548 -12.548 1.00 79.62 81 TYR A C 1
ATOM 614 O O . TYR A 1 81 ? 13.516 -5.521 -12.463 1.00 79.62 81 TYR A O 1
ATOM 622 N N . THR A 1 82 ? 14.834 -4.000 -11.480 1.00 78.50 82 THR A N 1
ATOM 623 C CA . THR A 1 82 ? 14.477 -4.364 -10.106 1.00 78.50 82 THR A CA 1
ATOM 624 C C . THR A 1 82 ? 13.216 -3.605 -9.698 1.00 78.50 82 THR A C 1
ATOM 626 O O . THR A 1 82 ? 13.162 -2.381 -9.818 1.00 78.50 82 THR A O 1
ATOM 629 N N . GLN A 1 83 ? 12.195 -4.313 -9.208 1.00 79.44 83 GLN A N 1
ATOM 630 C CA . GLN A 1 83 ? 11.004 -3.666 -8.658 1.00 79.44 83 GLN A CA 1
ATOM 631 C C . GLN A 1 83 ? 11.377 -2.902 -7.373 1.00 79.44 83 GLN A C 1
ATOM 633 O O . GLN A 1 83 ? 12.058 -3.470 -6.515 1.00 79.44 83 GLN A O 1
ATOM 638 N N . PRO A 1 84 ? 10.935 -1.643 -7.204 1.00 78.81 84 PRO A N 1
ATOM 639 C CA . PRO A 1 84 ? 11.131 -0.920 -5.954 1.00 78.81 84 PRO A CA 1
ATOM 640 C C . PRO A 1 84 ? 10.490 -1.664 -4.777 1.00 78.81 84 PRO A C 1
ATOM 642 O O . PRO A 1 84 ? 9.347 -2.118 -4.868 1.00 78.81 84 PRO A O 1
ATOM 645 N N . GLN A 1 85 ? 11.211 -1.752 -3.658 1.00 77.44 85 GLN A N 1
ATOM 646 C CA . GLN A 1 85 ? 10.669 -2.238 -2.389 1.00 77.44 85 GLN A CA 1
ATOM 647 C C . GLN A 1 85 ? 9.454 -1.380 -1.998 1.00 77.44 85 GLN A C 1
ATOM 649 O O . GLN A 1 85 ? 9.549 -0.151 -1.962 1.00 77.44 85 GLN A O 1
ATOM 654 N N . ALA A 1 86 ? 8.322 -2.015 -1.682 1.00 77.12 86 ALA A N 1
ATOM 655 C CA . ALA A 1 86 ? 7.150 -1.291 -1.201 1.00 77.12 86 ALA A CA 1
ATOM 656 C C . ALA A 1 86 ? 7.476 -0.551 0.116 1.00 77.12 86 ALA A C 1
ATOM 658 O O . ALA A 1 86 ? 8.113 -1.142 1.001 1.00 77.12 86 ALA A O 1
ATOM 659 N N . PRO A 1 87 ? 7.036 0.712 0.281 1.00 76.62 87 PRO A N 1
ATOM 660 C CA . PRO A 1 87 ? 7.231 1.447 1.524 1.00 76.62 87 PRO A CA 1
ATOM 661 C C . PRO A 1 87 ? 6.645 0.686 2.717 1.00 76.62 87 PRO A C 1
ATOM 663 O O . PRO A 1 87 ? 5.537 0.151 2.646 1.00 76.62 87 PRO A O 1
ATOM 666 N N . GLN A 1 88 ? 7.382 0.654 3.827 1.00 80.88 88 GLN A N 1
ATOM 667 C CA . GLN A 1 88 ? 6.858 0.155 5.097 1.00 80.88 88 GLN A CA 1
ATOM 668 C C . GLN A 1 88 ? 5.923 1.225 5.669 1.00 80.88 88 GLN A C 1
ATOM 670 O O . GLN A 1 88 ? 6.375 2.226 6.217 1.00 80.88 88 GLN A O 1
ATOM 675 N N . VAL A 1 89 ? 4.620 1.048 5.461 1.00 85.94 89 VAL A N 1
ATOM 676 C CA . VAL A 1 89 ? 3.578 1.953 5.961 1.00 85.94 89 VAL A CA 1
ATOM 677 C C . VAL A 1 89 ? 2.971 1.356 7.223 1.00 85.94 89 VAL A C 1
ATOM 679 O O . VAL A 1 89 ? 2.556 0.196 7.215 1.00 85.94 89 VAL A O 1
ATOM 682 N N . GLU A 1 90 ? 2.886 2.153 8.286 1.00 92.19 90 GLU A N 1
ATOM 683 C CA . GLU A 1 90 ? 2.158 1.798 9.504 1.00 92.19 90 GLU A CA 1
ATOM 684 C C . GLU A 1 90 ? 0.675 1.578 9.179 1.00 92.19 90 GLU A C 1
ATOM 686 O O . GLU A 1 90 ? -0.003 2.455 8.640 1.00 92.19 90 GLU A O 1
ATOM 691 N N . ARG A 1 91 ? 0.182 0.364 9.448 1.00 94.31 91 ARG A N 1
ATOM 692 C CA . ARG A 1 91 ? -1.180 -0.052 9.079 1.00 94.31 91 ARG A CA 1
ATOM 693 C C . ARG A 1 91 ? -2.205 0.152 10.184 1.00 94.31 91 ARG A C 1
ATOM 695 O O . ARG A 1 91 ? -3.400 0.082 9.905 1.00 94.31 91 ARG A O 1
ATOM 702 N N . GLU A 1 92 ? -1.758 0.398 11.408 1.00 96.50 92 GLU A N 1
ATOM 703 C CA . GLU A 1 92 ? -2.617 0.433 12.582 1.00 96.50 92 GLU A CA 1
ATOM 704 C C . GLU A 1 92 ? -2.077 1.412 13.620 1.00 96.50 92 GLU A C 1
ATOM 706 O O . GLU A 1 92 ? -0.893 1.370 13.932 1.00 96.50 92 GLU A O 1
ATOM 711 N N . VAL A 1 93 ? -2.963 2.245 14.172 1.00 96.50 93 VAL A N 1
ATOM 712 C CA . VAL A 1 93 ? -2.666 3.136 15.302 1.00 96.50 93 VAL A CA 1
ATOM 713 C C . VAL A 1 93 ? -3.669 2.850 16.417 1.00 96.50 93 VAL A C 1
ATOM 715 O O . VAL A 1 93 ? -4.881 2.964 16.209 1.00 96.50 93 VAL A O 1
ATOM 718 N N . VAL A 1 94 ? -3.176 2.461 17.592 1.00 96.25 94 VAL A N 1
ATOM 719 C CA . VAL A 1 94 ? -3.993 1.971 18.716 1.00 96.25 94 VAL A CA 1
ATOM 720 C C . VAL A 1 94 ? -4.214 3.065 19.765 1.00 96.25 94 VAL A C 1
ATOM 722 O O . VAL A 1 94 ? -3.279 3.767 20.145 1.00 96.25 94 VAL A O 1
ATOM 725 N N . PHE A 1 95 ? -5.447 3.168 20.263 1.00 95.81 95 PHE A N 1
ATOM 726 C CA . PHE A 1 95 ? -5.900 4.083 21.315 1.00 95.81 95 PHE A CA 1
ATOM 727 C C . PHE A 1 95 ? -6.628 3.305 22.424 1.00 95.81 95 PHE A C 1
ATOM 729 O O . PHE A 1 95 ? -6.916 2.114 22.291 1.00 95.81 95 PHE A O 1
ATOM 736 N N . ALA A 1 96 ? -6.946 3.968 23.539 1.00 93.56 96 ALA A N 1
ATOM 737 C CA . ALA A 1 96 ? -7.640 3.322 24.657 1.00 93.56 96 ALA A CA 1
ATOM 738 C C . ALA A 1 96 ? -9.079 2.905 24.289 1.00 93.56 96 ALA A C 1
ATOM 740 O O . ALA A 1 96 ? -9.583 1.883 24.751 1.00 93.56 96 ALA A O 1
ATOM 741 N N . GLU A 1 97 ? -9.735 3.688 23.438 1.00 94.19 97 GLU A N 1
ATOM 742 C CA . GLU A 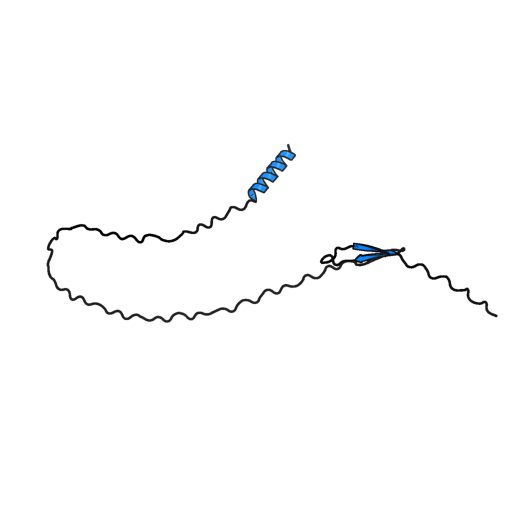1 97 ? -11.132 3.537 23.034 1.00 94.19 97 GLU A CA 1
ATOM 743 C C . GLU A 1 97 ? -11.328 2.754 21.719 1.00 94.19 97 GLU A C 1
ATOM 745 O O . GLU A 1 97 ? -12.456 2.406 21.354 1.00 94.19 97 GLU A O 1
ATOM 750 N N . GLY A 1 98 ? -10.244 2.434 21.012 1.00 96.38 98 GLY A N 1
ATOM 751 C CA . GLY A 1 98 ? -10.294 1.735 19.731 1.00 96.38 98 GLY A CA 1
ATOM 752 C C . GLY A 1 98 ? -8.980 1.810 18.967 1.00 96.38 98 GLY A C 1
ATOM 753 O O . GLY A 1 98 ? -7.919 2.055 19.534 1.00 96.38 98 GLY A O 1
ATOM 754 N N . ARG A 1 99 ? -9.042 1.602 17.656 1.00 98.00 99 ARG A N 1
ATOM 755 C CA . ARG A 1 99 ? -7.884 1.710 16.764 1.00 98.00 99 ARG A CA 1
ATOM 756 C C . ARG A 1 99 ? -8.273 2.262 15.402 1.00 98.00 99 ARG A C 1
ATOM 758 O O . ARG A 1 99 ? -9.364 1.990 14.904 1.00 98.00 99 ARG A O 1
ATOM 765 N N . TYR A 1 100 ? -7.361 2.989 14.773 1.00 98.25 100 TYR A N 1
ATOM 766 C CA . TYR A 1 100 ? -7.454 3.324 13.357 1.00 98.25 100 TYR A CA 1
ATOM 767 C C . TYR A 1 100 ? -6.736 2.260 12.527 1.00 98.25 100 TYR A C 1
ATOM 769 O O . TYR A 1 100 ? -5.587 1.933 12.806 1.00 98.25 100 TYR A O 1
ATOM 777 N N . ILE A 1 101 ? -7.398 1.749 11.489 1.00 97.62 101 ILE A N 1
ATOM 778 C CA . ILE A 1 101 ? -6.827 0.807 10.517 1.00 97.62 101 ILE A CA 1
ATOM 779 C C . ILE A 1 101 ? -6.694 1.507 9.165 1.00 97.62 101 ILE A C 1
ATOM 781 O O . ILE A 1 101 ? -7.658 2.104 8.676 1.00 97.62 101 ILE A O 1
ATOM 785 N N . LEU A 1 102 ? -5.514 1.420 8.552 1.00 97.31 102 LEU A N 1
ATOM 786 C CA . LEU A 1 102 ? -5.250 1.958 7.224 1.00 97.31 102 LEU A CA 1
ATOM 787 C C . LEU A 1 102 ? -5.671 0.956 6.148 1.00 97.31 102 LEU A C 1
ATOM 789 O O . LEU A 1 102 ? -5.017 -0.067 5.936 1.00 97.31 102 LEU A O 1
ATOM 793 N N . GLN A 1 103 ? -6.740 1.282 5.431 1.00 96.44 103 GLN A N 1
ATOM 794 C CA . GLN A 1 103 ? -7.209 0.533 4.271 1.00 96.44 103 GLN A CA 1
ATOM 795 C C . GLN A 1 103 ? -6.644 1.117 2.973 1.00 96.44 103 GLN A C 1
ATOM 797 O O . GLN A 1 103 ? -6.345 2.309 2.898 1.00 96.44 103 GLN A O 1
ATOM 802 N N . GLY A 1 104 ? -6.533 0.274 1.947 1.00 93.88 104 GLY A N 1
ATOM 803 C CA . GLY A 1 104 ? -5.982 0.633 0.641 1.00 93.88 104 GLY A CA 1
ATOM 804 C C . GLY A 1 104 ? -4.494 0.313 0.497 1.00 93.88 104 GLY A C 1
ATOM 805 O O . GLY A 1 104 ? -3.795 -0.001 1.464 1.00 93.88 104 GLY A O 1
ATOM 806 N N . ASP A 1 105 ? -4.014 0.361 -0.740 1.00 90.25 105 ASP A N 1
ATOM 807 C CA . ASP A 1 105 ? -2.623 0.099 -1.128 1.00 90.25 105 ASP A CA 1
ATOM 808 C C . ASP A 1 105 ? -1.925 1.351 -1.685 1.00 90.25 105 ASP A C 1
ATOM 810 O O . ASP A 1 105 ? -0.726 1.322 -1.953 1.00 90.25 105 ASP A O 1
ATOM 814 N N . GLY A 1 106 ? -2.664 2.454 -1.853 1.00 88.75 106 GLY A N 1
ATOM 815 C CA . GLY A 1 106 ? -2.165 3.693 -2.442 1.00 88.75 106 GLY A CA 1
ATOM 816 C C . GLY A 1 106 ? -1.860 3.591 -3.938 1.00 88.75 106 GLY A C 1
ATOM 817 O O . GLY A 1 106 ? -1.335 4.550 -4.498 1.00 88.75 106 GLY A O 1
ATOM 818 N N . VAL A 1 107 ? -2.176 2.458 -4.577 1.00 88.88 107 VAL A N 1
ATOM 819 C CA . VAL A 1 107 ? -1.908 2.182 -5.995 1.00 88.88 107 VAL A CA 1
ATOM 820 C C . VAL A 1 107 ? -3.217 1.930 -6.735 1.00 88.88 107 VAL A C 1
ATOM 822 O O . VAL A 1 107 ? -3.567 2.685 -7.636 1.00 88.88 107 VAL A O 1
ATOM 825 N N . SER A 1 108 ? -3.955 0.891 -6.344 1.00 93.81 108 SER A N 1
ATOM 826 C CA . SER A 1 108 ? -5.271 0.562 -6.899 1.00 93.81 108 SER A CA 1
ATOM 827 C C . SER A 1 108 ? -6.406 1.211 -6.106 1.00 93.81 108 SER A C 1
ATOM 829 O O . SER A 1 108 ? -7.419 1.613 -6.673 1.00 93.81 108 SER A O 1
ATOM 831 N N . THR A 1 109 ? -6.224 1.335 -4.790 1.00 93.88 109 THR A N 1
ATOM 832 C CA . THR A 1 109 ? -7.207 1.860 -3.845 1.00 93.88 109 THR A CA 1
ATOM 833 C C . THR A 1 109 ? -6.557 2.949 -2.994 1.00 93.88 109 THR A C 1
ATOM 835 O O . THR A 1 109 ? -5.536 2.685 -2.346 1.00 93.88 109 THR A O 1
ATOM 838 N N . PRO A 1 110 ? -7.129 4.166 -2.943 1.00 94.44 110 PRO A N 1
ATOM 839 C CA . PRO A 1 110 ? -6.566 5.246 -2.148 1.00 94.44 110 PRO A CA 1
ATOM 840 C C . PRO A 1 110 ? -6.558 4.890 -0.661 1.00 94.44 110 PRO A C 1
ATOM 842 O O . PRO A 1 110 ? -7.446 4.198 -0.159 1.00 94.44 110 PRO A O 1
ATOM 845 N N . TYR A 1 111 ? -5.555 5.402 0.047 1.00 95.75 111 TYR A N 1
ATOM 846 C CA . TYR A 1 111 ? -5.434 5.194 1.481 1.00 95.75 111 TYR A CA 1
ATOM 847 C C . TYR A 1 111 ? -6.578 5.853 2.250 1.00 95.75 111 TYR A C 1
ATOM 849 O O . TYR A 1 111 ? -6.892 7.027 2.044 1.00 95.75 111 TYR A O 1
ATOM 857 N N . LYS A 1 112 ? -7.168 5.102 3.182 1.00 97.25 112 LYS A N 1
ATOM 858 C CA . LYS A 1 112 ? -8.216 5.589 4.080 1.00 97.25 112 LYS A CA 1
ATOM 859 C C . LYS A 1 112 ? -8.033 5.033 5.485 1.00 97.25 112 LYS A C 1
ATOM 861 O O . LYS A 1 112 ? -7.975 3.822 5.673 1.00 97.25 112 LYS A O 1
ATOM 866 N N . TRP A 1 113 ? -8.034 5.922 6.472 1.00 97.69 113 TRP A N 1
ATOM 867 C CA . TRP A 1 113 ? -8.114 5.543 7.878 1.00 97.69 113 TRP A CA 1
ATOM 868 C C . TRP A 1 113 ? -9.557 5.242 8.272 1.00 97.69 113 TRP A C 1
ATOM 870 O O . TRP A 1 113 ? -10.466 6.035 8.017 1.00 97.69 113 TRP A O 1
ATOM 880 N N . VAL A 1 114 ? -9.764 4.086 8.891 1.00 97.94 114 VAL A N 1
ATOM 881 C CA . VAL A 1 114 ? -11.066 3.651 9.397 1.00 97.94 114 VAL A CA 1
ATOM 882 C C . VAL A 1 114 ? -10.963 3.440 10.897 1.00 97.94 114 VAL A C 1
ATOM 884 O O . VAL A 1 114 ? -10.114 2.681 11.358 1.00 97.94 114 VAL A O 1
ATOM 887 N N . TRP A 1 115 ? -11.828 4.119 11.648 1.00 97.94 115 TRP A N 1
ATOM 888 C CA . TRP A 1 115 ? -11.950 3.935 13.089 1.00 97.94 115 TRP A CA 1
ATOM 889 C C . TRP A 1 115 ? -12.680 2.630 13.409 1.00 97.94 115 TRP A C 1
ATOM 891 O O . TRP A 1 115 ? -13.765 2.380 12.882 1.00 97.94 115 TRP A O 1
ATOM 901 N N . VAL A 1 116 ? -12.104 1.827 14.298 1.00 97.50 116 VAL A N 1
ATOM 902 C CA . VAL A 1 116 ? -12.707 0.610 14.839 1.00 97.50 116 VAL A CA 1
ATOM 903 C C . VAL A 1 116 ? -12.777 0.751 16.362 1.00 97.50 116 VAL A C 1
ATOM 905 O O . VAL A 1 116 ? -11.726 0.747 17.006 1.00 97.50 116 VAL A O 1
ATOM 908 N N . PRO A 1 117 ? -13.977 0.892 16.955 1.00 97.06 117 PRO A N 1
ATOM 909 C CA . PRO A 1 117 ? -14.120 0.987 18.403 1.00 97.06 117 PRO A CA 1
ATOM 910 C C . PRO A 1 117 ? -13.808 -0.352 19.076 1.00 97.06 117 PRO A C 1
ATOM 912 O O . PRO A 1 117 ? -13.982 -1.421 18.481 1.00 97.06 117 PRO A O 1
ATOM 915 N N . ASN A 1 118 ? -13.389 -0.297 20.337 1.00 94.06 118 ASN A N 1
ATOM 916 C CA . ASN A 1 118 ? -13.208 -1.504 21.134 1.00 94.06 118 ASN A CA 1
ATOM 917 C C . ASN A 1 118 ? -14.553 -2.202 21.403 1.00 94.06 118 ASN A C 1
ATOM 919 O O . ASN A 1 118 ? -15.580 -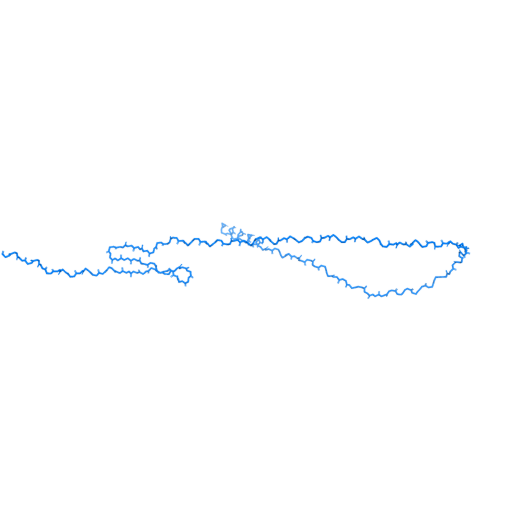1.535 21.568 1.00 94.06 118 ASN A O 1
ATOM 923 N N . PRO A 1 119 ? -14.573 -3.546 21.454 1.00 89.75 119 PRO A N 1
ATOM 924 C CA . PRO A 1 119 ? -15.773 -4.270 21.838 1.00 89.75 119 PRO A CA 1
ATOM 925 C C . PRO A 1 119 ? -16.166 -3.925 23.288 1.00 89.75 119 PRO A C 1
ATOM 927 O O . PRO A 1 119 ? -15.285 -3.656 24.112 1.00 89.75 119 PRO A O 1
ATOM 930 N N . PRO A 1 120 ? -17.467 -3.958 23.630 1.00 85.81 120 PRO A N 1
ATOM 931 C CA . PRO A 1 120 ? -17.913 -3.805 25.009 1.00 85.81 120 PRO A CA 1
ATOM 932 C C . PRO A 1 120 ? -17.263 -4.849 25.920 1.00 85.81 120 PRO A C 1
ATOM 934 O O . PRO A 1 120 ? -17.025 -5.986 25.501 1.00 85.81 120 PRO A O 1
ATOM 937 N N . ALA A 1 121 ? -17.021 -4.481 27.179 1.00 83.44 121 ALA A N 1
ATOM 938 C CA . ALA A 1 121 ? -16.575 -5.445 28.175 1.00 83.44 121 ALA A CA 1
ATOM 939 C C . ALA A 1 121 ? -17.612 -6.579 28.312 1.00 83.44 121 ALA A C 1
ATOM 941 O O . ALA A 1 121 ? -18.819 -6.311 28.276 1.00 83.44 121 ALA A O 1
ATOM 942 N N . PRO A 1 122 ? -17.173 -7.840 28.470 1.00 83.69 122 PRO A N 1
ATOM 943 C CA . PRO A 1 122 ? -18.093 -8.936 28.727 1.00 83.69 122 PRO A CA 1
ATOM 944 C C . PRO A 1 122 ? -18.861 -8.695 30.039 1.00 83.69 122 PRO A C 1
ATOM 946 O O . PRO A 1 122 ? -18.317 -8.079 30.962 1.00 83.69 122 PRO A O 1
ATOM 949 N N . PRO A 1 123 ? -20.113 -9.176 30.149 1.00 83.75 123 PRO A N 1
ATOM 950 C CA . PRO A 1 123 ? -20.872 -9.073 31.389 1.00 83.75 123 PRO A CA 1
ATOM 951 C C . PRO A 1 123 ? -20.113 -9.756 32.532 1.00 83.75 123 PRO A C 1
ATOM 953 O O . PRO A 1 123 ? -19.509 -10.814 32.344 1.00 83.75 123 PRO A O 1
ATOM 956 N N . SER A 1 124 ? -20.147 -9.157 33.725 1.00 83.19 124 SER A N 1
ATOM 957 C CA . SER A 1 124 ? -19.555 -9.771 34.913 1.00 83.19 124 SER A CA 1
ATOM 958 C C . SER A 1 124 ? -20.253 -11.100 35.201 1.00 83.19 124 SER A C 1
ATOM 960 O O . SER A 1 124 ? -21.482 -11.150 35.286 1.00 83.19 124 SER A O 1
ATOM 962 N N . GLY A 1 125 ? -19.467 -12.170 35.339 1.00 81.62 125 GLY A N 1
ATOM 963 C CA . GLY A 1 125 ? -19.971 -13.491 35.705 1.00 81.62 125 GLY A CA 1
ATOM 964 C C . GLY A 1 125 ? -20.663 -13.490 37.076 1.00 81.62 125 GLY A C 1
ATOM 965 O O . GLY A 1 125 ? -20.468 -12.560 37.864 1.00 81.62 125 GLY A O 1
ATOM 966 N N . PRO A 1 126 ? -21.477 -14.518 37.376 1.00 81.12 126 PRO A N 1
ATOM 9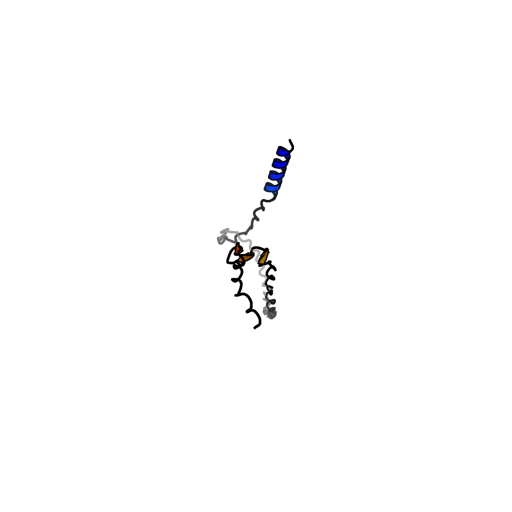67 C CA . PRO A 1 126 ? -22.108 -14.642 38.681 1.00 81.12 126 PRO A CA 1
ATOM 968 C C . PRO A 1 126 ? -21.046 -14.680 39.792 1.00 81.12 126 PRO A C 1
ATOM 970 O O . PRO A 1 126 ? -19.957 -15.225 39.580 1.00 81.12 126 PRO A O 1
ATOM 973 N N . PRO A 1 127 ? -21.341 -14.105 40.971 1.00 82.25 127 PRO A N 1
ATOM 974 C CA . PRO A 1 127 ? -20.424 -14.154 42.098 1.00 82.25 127 PRO A CA 1
ATOM 975 C C . PRO A 1 127 ? -20.125 -15.616 42.474 1.00 82.25 127 PRO A C 1
ATOM 977 O O . PRO A 1 127 ? -21.005 -16.472 42.345 1.00 82.25 127 PRO A O 1
ATOM 980 N N . PRO A 1 128 ? -18.900 -15.921 42.937 1.00 80.06 128 PRO A N 1
ATOM 981 C CA . PRO A 1 128 ? -18.554 -17.263 43.383 1.00 80.06 128 PRO A CA 1
ATOM 982 C C . PRO A 1 128 ? -19.485 -17.712 44.515 1.00 80.06 128 PRO A C 1
ATOM 984 O O . PRO A 1 128 ? -19.771 -16.952 45.442 1.00 80.06 128 PRO A O 1
ATOM 987 N N . SER A 1 129 ? -19.961 -18.955 44.429 1.00 79.06 129 SER A N 1
ATOM 988 C CA . SER A 1 129 ? -20.796 -19.582 45.453 1.00 79.06 129 SER A CA 1
ATOM 989 C C . SER A 1 129 ? -20.075 -19.563 46.802 1.00 79.06 129 SER A C 1
ATOM 991 O O . SER A 1 129 ? -18.907 -19.949 46.881 1.00 79.06 129 SER A O 1
ATOM 993 N N . ALA A 1 130 ? -20.766 -19.142 47.863 1.00 79.06 130 ALA A N 1
ATOM 994 C CA . ALA A 1 130 ? -20.216 -19.193 49.213 1.00 79.06 130 ALA A CA 1
ATOM 995 C C . ALA A 1 130 ? -19.856 -20.649 49.595 1.00 79.06 130 ALA A C 1
ATOM 997 O O . ALA A 1 130 ? -20.622 -21.562 49.260 1.00 79.06 130 ALA A O 1
ATOM 998 N N . PRO A 1 131 ? -18.720 -20.889 50.278 1.00 74.94 131 PRO A N 1
ATOM 999 C CA . PRO A 1 131 ? -18.401 -22.209 50.809 1.00 74.94 131 PRO A CA 1
ATOM 1000 C C . PRO A 1 131 ? -19.466 -22.648 51.826 1.00 74.94 131 PRO A C 1
ATOM 1002 O O . PRO A 1 131 ? -19.966 -21.824 52.593 1.00 74.94 131 PRO A O 1
ATOM 1005 N N . ARG A 1 132 ? -19.824 -23.936 51.786 1.00 67.38 132 ARG A N 1
ATOM 1006 C CA . ARG A 1 132 ? -20.807 -24.572 52.675 1.00 67.38 132 ARG A CA 1
ATOM 1007 C C . ARG A 1 132 ? -20.215 -24.888 54.043 1.00 67.38 132 ARG A C 1
ATOM 1009 O O . ARG A 1 132 ? -19.033 -25.294 54.072 1.00 67.38 132 ARG A O 1
#

Radius of gyration: 47.91 Å; chains: 1; bounding box: 73×73×145 Å

Foldseek 3Di:
DVVVVVVVVVVVVVVVPDDDPPPPPDDDDDDDDDDDDDDDDDDDDCPPPPDPDPPDDPDDDDDDDDDDDDDDDDDDDDDDDDDDDQDPDDQWDDDPFFIWGWDDRCPPGNTDTDTDGDDDDDDDDDDDDDDD